Protein AF-A0A7R9CG66-F1 (afdb_monomer_lite)

Structure (mmCIF, N/CA/C/O backbone):
data_AF-A0A7R9CG66-F1
#
_entry.id   AF-A0A7R9CG66-F1
#
loop_
_atom_site.group_PDB
_atom_site.id
_atom_site.type_symbol
_atom_site.label_atom_id
_atom_site.label_alt_id
_atom_site.label_comp_id
_atom_site.label_asym_id
_atom_site.label_entity_id
_atom_site.label_seq_id
_atom_site.pdbx_PDB_ins_code
_atom_site.Cartn_x
_atom_site.Cartn_y
_atom_site.Cartn_z
_atom_site.occupancy
_atom_site.B_iso_or_equiv
_atom_site.auth_seq_id
_atom_site.auth_comp_id
_atom_site.auth_asym_id
_atom_site.auth_atom_id
_atom_site.pdbx_PDB_model_num
ATOM 1 N N . MET A 1 1 ? -2.641 23.518 24.265 1.00 44.03 1 MET A N 1
ATOM 2 C CA . MET A 1 1 ? -3.734 23.707 23.290 1.00 44.03 1 MET A CA 1
ATOM 3 C C . MET A 1 1 ? -4.673 22.524 23.420 1.00 44.03 1 MET A C 1
ATOM 5 O O . MET A 1 1 ? -4.299 21.426 23.039 1.00 44.03 1 MET A O 1
ATOM 9 N N . GLN A 1 2 ? -5.815 22.726 24.075 1.00 44.97 2 GLN A N 1
ATOM 10 C CA . GLN A 1 2 ? -6.882 21.730 24.171 1.00 44.97 2 GLN A CA 1
ATOM 11 C C . GLN A 1 2 ? -7.739 21.854 22.910 1.00 44.97 2 GLN A C 1
ATOM 13 O O . GLN A 1 2 ? -8.280 22.926 22.659 1.00 44.97 2 GLN A O 1
ATOM 18 N N . THR A 1 3 ? -7.835 20.799 22.106 1.00 41.88 3 THR A N 1
ATOM 19 C CA . THR A 1 3 ? -8.835 20.712 21.037 1.00 41.88 3 THR A CA 1
ATOM 20 C C . THR A 1 3 ? -10.127 20.185 21.649 1.00 41.88 3 THR A C 1
ATOM 22 O O . THR A 1 3 ? -10.200 19.023 22.052 1.00 41.88 3 THR A O 1
ATOM 25 N N . SER A 1 4 ? -11.128 21.054 21.770 1.00 51.84 4 SER A N 1
ATOM 26 C CA . SER A 1 4 ? -12.504 20.693 22.106 1.00 51.84 4 SER A CA 1
ATOM 27 C C . SER A 1 4 ? -13.099 19.788 21.025 1.00 51.84 4 SER A C 1
ATOM 29 O O . SER A 1 4 ? -12.893 19.996 19.832 1.00 51.84 4 SER A O 1
ATOM 31 N N . SER A 1 5 ? -13.855 18.776 21.444 1.00 57.69 5 SER A N 1
ATOM 32 C CA . SER A 1 5 ? -14.410 17.684 20.632 1.00 57.69 5 SER A CA 1
ATOM 33 C C . SER A 1 5 ? -15.573 18.089 19.703 1.00 57.69 5 SER A C 1
ATOM 35 O O . SER A 1 5 ? -16.589 17.398 19.656 1.00 57.69 5 SER A O 1
ATOM 37 N N . GLY A 1 6 ? -15.466 19.212 18.989 1.00 62.00 6 GLY A N 1
ATOM 38 C CA . GLY A 1 6 ? -16.542 19.732 18.134 1.00 62.00 6 GLY A CA 1
ATOM 39 C C . GLY A 1 6 ? -16.103 20.597 16.951 1.00 62.00 6 GLY A C 1
ATOM 40 O O . GLY A 1 6 ? -16.955 21.005 16.162 1.00 62.00 6 GLY A O 1
ATOM 41 N N . ASP A 1 7 ? -14.808 20.868 16.791 1.00 74.06 7 ASP A N 1
ATOM 42 C CA . ASP A 1 7 ? -14.334 21.655 15.656 1.00 74.06 7 ASP A CA 1
ATOM 43 C C . ASP A 1 7 ? -14.367 20.813 14.374 1.00 74.06 7 ASP A C 1
ATOM 45 O O . ASP A 1 7 ? -13.873 19.683 14.331 1.00 74.06 7 ASP A O 1
ATOM 49 N N . LYS A 1 8 ? -14.974 21.359 13.310 1.00 78.88 8 LYS A N 1
ATOM 50 C CA . LYS A 1 8 ? -14.993 20.719 11.987 1.00 78.88 8 LYS A CA 1
ATOM 51 C C . LYS A 1 8 ? -13.565 20.411 11.555 1.00 78.88 8 LYS A C 1
ATOM 53 O O . LYS A 1 8 ? -12.729 21.309 11.462 1.00 78.88 8 LYS A O 1
ATOM 58 N N . VAL A 1 9 ? -13.309 19.146 11.236 1.00 82.06 9 VAL A N 1
ATOM 59 C CA . VAL A 1 9 ? -11.988 18.719 10.784 1.00 82.06 9 VAL A CA 1
ATOM 60 C C . VAL A 1 9 ? -11.754 19.258 9.370 1.00 82.06 9 VAL A C 1
ATOM 62 O O . VAL A 1 9 ? -12.383 18.815 8.412 1.00 82.06 9 VAL A O 1
ATOM 65 N N . ASN A 1 10 ? -10.877 20.252 9.242 1.00 86.81 10 ASN A N 1
ATOM 66 C CA . ASN A 1 10 ? -10.510 20.859 7.964 1.00 86.81 10 ASN A CA 1
ATOM 67 C C . ASN A 1 10 ? -9.321 20.106 7.344 1.00 86.81 10 ASN A C 1
ATOM 69 O O . ASN A 1 10 ? -8.179 20.560 7.424 1.00 86.81 10 ASN A O 1
ATOM 73 N N . LEU A 1 11 ? -9.584 18.918 6.789 1.00 90.62 11 LEU A N 1
ATOM 74 C CA . LEU A 1 11 ? -8.571 18.091 6.125 1.00 90.62 11 LEU A CA 1
ATOM 75 C C . LEU A 1 11 ? -8.657 18.262 4.607 1.00 90.62 11 LEU A C 1
ATOM 77 O O . LEU A 1 11 ? -9.666 17.919 3.996 1.00 90.62 11 LEU A O 1
ATOM 81 N N . GLY A 1 12 ? -7.578 18.747 3.995 1.00 92.62 12 GLY A N 1
ATOM 82 C CA . GLY A 1 12 ? -7.406 18.704 2.545 1.00 92.62 12 GLY A CA 1
ATOM 83 C C . GLY A 1 12 ? -6.897 17.334 2.096 1.00 92.62 12 GLY A C 1
ATOM 84 O O . GLY A 1 12 ? -5.990 16.776 2.712 1.00 92.62 12 GLY A O 1
ATOM 85 N N . GLN A 1 13 ? -7.461 16.798 1.015 1.00 94.44 13 GLN A N 1
ATOM 86 C CA . GLN A 1 13 ? -7.021 15.553 0.382 1.00 94.44 13 GLN A CA 1
ATOM 87 C C . GLN A 1 13 ? -6.829 15.790 -1.119 1.00 94.44 13 GLN A C 1
ATOM 89 O O . GLN A 1 13 ? -7.578 16.550 -1.729 1.00 94.44 13 GLN A O 1
ATOM 94 N N . CYS A 1 14 ? -5.823 15.149 -1.712 1.00 96.31 14 CYS A N 1
ATOM 95 C CA . CYS A 1 14 ? -5.541 15.213 -3.143 1.00 96.31 14 CYS A CA 1
ATOM 96 C C . CYS A 1 14 ? -5.464 13.791 -3.700 1.00 96.31 14 CYS A C 1
ATOM 98 O O . CYS A 1 14 ? -4.789 12.939 -3.123 1.00 96.31 14 CYS A O 1
ATOM 100 N N . PHE A 1 15 ? -6.145 13.553 -4.819 1.00 97.25 15 PHE A N 1
ATOM 101 C CA . PHE A 1 15 ? -6.191 12.260 -5.492 1.00 97.25 15 PHE A CA 1
ATOM 102 C C . PHE A 1 15 ? -5.779 12.440 -6.948 1.00 97.25 15 PHE A C 1
ATOM 104 O O . PHE A 1 15 ? -6.281 13.329 -7.634 1.00 97.25 15 PHE A O 1
ATOM 111 N N . ILE A 1 16 ? -4.867 11.589 -7.413 1.00 96.69 16 ILE A N 1
ATOM 112 C CA . ILE A 1 16 ? -4.360 11.605 -8.784 1.00 96.69 16 ILE A CA 1
ATOM 113 C C . ILE A 1 16 ? -4.443 10.181 -9.325 1.00 96.69 16 ILE A C 1
ATOM 115 O O . ILE A 1 16 ? -3.965 9.244 -8.688 1.00 96.69 16 ILE A O 1
ATOM 119 N N . ALA A 1 17 ? -5.029 10.037 -10.510 1.00 96.94 17 ALA A N 1
ATOM 120 C CA . ALA A 1 17 ? -5.016 8.806 -11.283 1.00 96.94 17 ALA A CA 1
ATOM 121 C C . ALA A 1 17 ? -4.242 9.057 -12.577 1.00 96.94 17 ALA A C 1
ATOM 123 O O . ALA A 1 17 ? -4.491 10.041 -13.273 1.00 96.94 17 ALA A O 1
ATOM 124 N N . VAL A 1 18 ? -3.292 8.178 -12.877 1.00 95.25 18 VAL A N 1
ATOM 125 C CA . VAL A 1 18 ? -2.478 8.239 -14.092 1.00 95.25 18 VAL A CA 1
ATOM 126 C C . VAL A 1 18 ? -2.641 6.919 -14.818 1.00 95.25 18 VAL A C 1
ATOM 128 O O . VAL A 1 18 ? -2.431 5.864 -14.223 1.00 95.25 18 VAL A O 1
ATOM 131 N N . ASP A 1 19 ? -3.000 6.989 -16.095 1.00 95.50 19 ASP A N 1
ATOM 132 C CA . ASP A 1 19 ? -3.004 5.829 -16.974 1.00 95.50 19 ASP A CA 1
ATOM 133 C C . ASP A 1 19 ? -1.589 5.609 -17.546 1.00 95.50 19 ASP A C 1
ATOM 135 O O . ASP A 1 19 ? -1.117 6.431 -18.340 1.00 95.50 19 ASP A O 1
ATOM 139 N N . PRO A 1 20 ? -0.875 4.536 -17.153 1.00 94.31 20 PRO A N 1
ATOM 140 C CA . PRO A 1 20 ? 0.474 4.279 -17.644 1.00 94.31 20 PRO A CA 1
ATOM 141 C C . PRO A 1 20 ? 0.515 3.886 -19.129 1.00 94.31 20 PRO A C 1
ATOM 143 O O . PRO A 1 20 ? 1.568 4.030 -19.758 1.00 94.31 20 PRO A O 1
ATOM 146 N N . GLU A 1 21 ? -0.594 3.413 -19.709 1.00 93.31 21 GLU A N 1
ATOM 147 C CA . GLU A 1 21 ? -0.644 2.992 -21.115 1.00 93.31 21 GLU A CA 1
ATOM 148 C C . GLU A 1 21 ? -0.523 4.177 -22.079 1.00 93.31 21 GLU A C 1
ATOM 150 O O . GLU A 1 21 ? 0.001 4.023 -23.181 1.00 93.31 21 GLU A O 1
ATOM 155 N N . CYS A 1 22 ? -0.880 5.384 -21.626 1.00 94.94 22 CYS A N 1
ATOM 156 C CA . CYS A 1 22 ? -0.684 6.630 -22.367 1.00 94.94 22 CYS A CA 1
ATOM 157 C C . CYS A 1 22 ? 0.799 7.008 -22.568 1.00 94.94 22 CYS A C 1
ATOM 159 O O . CYS A 1 22 ? 1.100 7.862 -23.400 1.00 94.94 22 CYS A O 1
ATOM 161 N N . PHE A 1 23 ? 1.726 6.407 -21.809 1.00 93.75 23 PHE A N 1
ATOM 162 C CA . PHE A 1 23 ? 3.156 6.735 -21.857 1.00 93.75 23 PHE A CA 1
ATOM 163 C C . PHE A 1 23 ? 3.978 5.646 -22.542 1.00 93.75 23 PHE A C 1
ATOM 165 O O . PHE A 1 23 ? 4.774 5.938 -23.432 1.00 93.75 23 PHE A O 1
ATOM 172 N N . ALA A 1 24 ? 3.824 4.391 -22.108 1.00 93.62 24 ALA A N 1
ATOM 173 C CA . ALA A 1 24 ? 4.556 3.271 -22.687 1.00 93.62 24 ALA A CA 1
ATOM 174 C C . ALA A 1 24 ? 3.864 1.925 -22.408 1.00 93.62 24 ALA A C 1
ATOM 176 O O . ALA A 1 24 ? 3.550 1.634 -21.247 1.00 93.62 24 ALA A O 1
ATOM 177 N N . PRO A 1 25 ? 3.737 1.039 -23.415 1.00 93.75 25 PRO A N 1
ATOM 178 C CA . PRO A 1 25 ? 3.137 -0.282 -23.234 1.00 93.75 25 PRO A CA 1
ATOM 179 C C . PRO A 1 25 ? 3.973 -1.148 -22.286 1.00 93.75 25 PRO A C 1
ATOM 181 O O . PRO A 1 25 ? 5.180 -0.950 -22.162 1.00 93.75 25 PRO A O 1
ATOM 184 N N . GLY A 1 26 ? 3.361 -2.131 -21.620 1.00 94.12 26 GLY A N 1
ATOM 185 C CA . GLY A 1 26 ? 4.083 -3.111 -20.791 1.00 94.12 26 GLY A CA 1
ATOM 186 C C . GLY A 1 26 ? 4.543 -2.603 -19.418 1.00 94.12 26 GLY A C 1
ATOM 187 O O . GLY A 1 26 ? 5.467 -3.167 -18.831 1.00 94.12 26 GLY A O 1
ATOM 188 N N . PHE A 1 27 ? 3.920 -1.545 -18.887 1.00 95.25 27 PHE A N 1
ATOM 189 C CA . PHE A 1 27 ? 4.258 -0.980 -17.574 1.00 95.25 27 PHE A CA 1
ATOM 190 C C . PHE A 1 27 ? 4.214 -2.014 -16.438 1.00 95.25 27 PHE A C 1
ATOM 192 O O . PHE A 1 27 ? 5.144 -2.085 -15.636 1.00 95.25 27 PHE A O 1
ATOM 199 N N . GLN A 1 28 ? 3.170 -2.849 -16.395 1.00 94.50 28 GLN A N 1
ATOM 200 C CA . GLN A 1 28 ? 2.998 -3.864 -15.349 1.00 94.50 28 GLN A CA 1
ATOM 201 C C . GLN A 1 28 ? 4.145 -4.882 -15.315 1.00 94.50 28 GLN A C 1
ATOM 203 O O . GLN A 1 28 ? 4.627 -5.216 -14.233 1.00 94.50 28 GLN A O 1
ATOM 208 N N . GLY A 1 29 ? 4.606 -5.336 -16.487 1.00 96.38 29 GLY A N 1
ATOM 209 C CA . GLY A 1 29 ? 5.748 -6.245 -16.602 1.00 96.38 29 GLY A CA 1
ATOM 210 C C . GLY A 1 29 ? 7.019 -5.600 -16.059 1.00 96.38 29 GLY A C 1
ATOM 211 O O . GLY A 1 29 ? 7.601 -6.112 -15.111 1.00 96.38 29 GLY A O 1
ATOM 212 N N . ARG A 1 30 ? 7.361 -4.396 -16.546 1.00 96.25 30 ARG A N 1
ATOM 213 C CA . ARG A 1 30 ? 8.544 -3.657 -16.067 1.00 96.25 30 ARG A CA 1
ATOM 214 C C . ARG A 1 30 ? 8.529 -3.416 -14.559 1.00 96.25 30 ARG A C 1
ATOM 216 O O . ARG A 1 30 ? 9.563 -3.539 -13.909 1.00 96.25 30 ARG A O 1
ATOM 223 N N . MET A 1 31 ? 7.371 -3.068 -13.993 1.00 95.44 31 MET A N 1
ATOM 224 C CA . MET A 1 31 ? 7.251 -2.926 -12.542 1.00 95.44 31 MET A CA 1
ATOM 225 C C . MET A 1 31 ? 7.410 -4.262 -11.819 1.00 95.44 31 MET A C 1
ATOM 227 O O . MET A 1 31 ? 8.067 -4.316 -10.785 1.00 95.44 31 MET A O 1
ATOM 231 N N . SER A 1 32 ? 6.830 -5.340 -12.340 1.00 95.94 32 SER A N 1
ATOM 232 C CA . SER A 1 32 ? 6.973 -6.667 -11.735 1.00 95.94 32 SER A CA 1
ATOM 233 C C . SER A 1 32 ? 8.437 -7.104 -11.706 1.00 95.94 32 SER A C 1
ATOM 235 O O . SER A 1 32 ? 8.909 -7.547 -10.659 1.00 95.94 32 SER A O 1
ATOM 237 N N . ASP A 1 33 ? 9.169 -6.873 -12.796 1.00 97.19 33 ASP A N 1
ATOM 238 C CA . ASP A 1 33 ? 10.602 -7.159 -12.897 1.00 97.19 33 ASP A CA 1
ATOM 239 C C . ASP A 1 33 ? 11.410 -6.339 -11.885 1.00 97.19 33 ASP A C 1
ATOM 241 O O . ASP A 1 33 ? 12.223 -6.891 -11.144 1.00 97.19 33 ASP A O 1
ATOM 245 N N . LEU A 1 34 ? 11.141 -5.030 -11.785 1.00 96.69 34 LEU A N 1
ATOM 246 C CA . LEU A 1 34 ? 11.803 -4.151 -10.820 1.00 96.69 34 LEU A CA 1
ATOM 247 C C . LEU A 1 34 ? 11.560 -4.606 -9.375 1.00 96.69 34 LEU A C 1
ATOM 249 O O . LEU A 1 34 ? 12.504 -4.732 -8.597 1.00 96.69 34 LEU A O 1
ATOM 253 N N . LEU A 1 35 ? 10.305 -4.866 -8.998 1.00 96.44 35 LEU A N 1
ATOM 254 C CA . LEU A 1 35 ? 9.988 -5.314 -7.639 1.00 96.44 35 LEU A CA 1
ATOM 255 C C . LEU A 1 35 ? 10.554 -6.711 -7.356 1.00 96.44 35 LEU A C 1
ATOM 257 O O . LEU A 1 35 ? 10.881 -7.011 -6.210 1.00 96.44 35 LEU A O 1
ATOM 261 N N . GLY A 1 36 ? 10.640 -7.578 -8.365 1.00 96.12 36 GLY A N 1
ATOM 262 C CA . GLY A 1 36 ? 11.299 -8.877 -8.259 1.00 96.12 36 GLY A CA 1
ATOM 263 C C . GLY A 1 36 ? 12.792 -8.725 -7.982 1.00 96.12 36 GLY A C 1
ATOM 264 O O . GLY A 1 36 ? 13.300 -9.312 -7.030 1.00 96.12 36 GLY A O 1
ATOM 265 N N . TYR A 1 37 ? 13.465 -7.867 -8.752 1.00 97.06 37 TYR A N 1
ATOM 266 C CA . TYR A 1 37 ? 14.880 -7.557 -8.570 1.00 97.06 37 TYR A CA 1
ATOM 267 C C . TYR A 1 37 ? 15.175 -7.025 -7.163 1.00 97.06 37 TYR A C 1
ATOM 269 O O . TYR A 1 37 ? 16.056 -7.551 -6.489 1.00 97.06 37 TYR A O 1
ATOM 277 N N . LEU A 1 38 ? 14.396 -6.048 -6.683 1.00 95.75 38 LEU A N 1
ATOM 278 C CA . LEU A 1 38 ? 14.576 -5.469 -5.347 1.00 95.75 38 LEU A CA 1
ATOM 279 C C . LEU A 1 38 ? 14.458 -6.520 -4.237 1.00 95.75 38 LEU A C 1
ATOM 281 O O . LEU A 1 38 ? 15.290 -6.554 -3.337 1.00 95.75 38 LEU A O 1
ATOM 285 N N . ARG A 1 39 ? 13.464 -7.414 -4.314 1.00 94.88 39 ARG A N 1
ATOM 286 C CA . ARG A 1 39 ? 13.303 -8.505 -3.335 1.00 94.88 39 ARG A CA 1
ATOM 287 C C . ARG A 1 39 ? 14.459 -9.506 -3.347 1.00 94.88 39 ARG A C 1
ATOM 289 O O . ARG A 1 39 ? 14.685 -10.164 -2.339 1.00 94.88 39 ARG A O 1
ATOM 296 N N . GLY A 1 40 ? 15.149 -9.643 -4.479 1.00 94.31 40 GLY A N 1
ATOM 297 C CA . GLY A 1 40 ? 16.295 -10.536 -4.645 1.00 94.31 40 GLY A CA 1
ATOM 298 C C . GLY A 1 40 ? 17.641 -9.938 -4.226 1.00 94.31 40 GLY A C 1
ATOM 299 O O . GLY A 1 40 ? 18.645 -10.644 -4.292 1.00 94.31 40 GLY A O 1
ATOM 300 N N . MET A 1 41 ? 17.691 -8.663 -3.828 1.00 95.50 41 MET A N 1
ATOM 301 C CA . MET A 1 41 ? 18.925 -8.031 -3.356 1.00 95.50 41 MET A CA 1
ATOM 302 C C . MET A 1 41 ? 19.373 -8.599 -2.005 1.00 95.50 41 MET A C 1
ATOM 304 O O . MET A 1 41 ? 18.559 -9.087 -1.220 1.00 95.50 41 MET A O 1
ATOM 308 N N . GLU A 1 42 ? 20.674 -8.497 -1.722 1.00 95.69 42 GLU A N 1
ATOM 309 C CA . GLU A 1 42 ? 21.234 -8.877 -0.426 1.00 95.69 42 GLU A CA 1
ATOM 310 C C . GLU A 1 42 ? 20.582 -8.047 0.697 1.00 95.69 42 GLU A C 1
ATOM 312 O O . GLU A 1 42 ? 20.635 -6.811 0.659 1.00 95.69 42 GLU A O 1
ATOM 317 N N . PRO A 1 43 ? 19.938 -8.691 1.686 1.00 95.44 43 PRO A N 1
ATOM 318 C CA . PRO A 1 43 ? 19.359 -7.974 2.808 1.00 95.44 43 PRO A CA 1
ATOM 319 C C . PRO A 1 43 ? 20.437 -7.341 3.689 1.00 95.44 43 PRO A C 1
ATOM 321 O O . PRO A 1 43 ? 21.465 -7.952 3.965 1.00 95.44 43 PRO A O 1
ATOM 324 N N . SER A 1 44 ? 20.170 -6.144 4.215 1.00 93.56 44 SER A N 1
ATOM 325 C CA . SER A 1 44 ? 21.067 -5.498 5.186 1.00 93.56 44 SER A CA 1
ATOM 326 C C . SER A 1 44 ? 21.127 -6.231 6.531 1.00 93.56 44 SER A C 1
ATOM 328 O O . SER A 1 44 ? 22.095 -6.094 7.270 1.00 93.56 44 SER A O 1
ATOM 330 N N . ASP A 1 45 ? 20.062 -6.959 6.867 1.00 94.44 45 ASP A N 1
ATOM 331 C CA . ASP A 1 45 ? 19.950 -7.812 8.046 1.00 94.44 45 ASP A CA 1
ATOM 332 C C . ASP A 1 45 ? 19.608 -9.231 7.559 1.00 94.44 45 ASP A C 1
ATOM 334 O O . ASP A 1 45 ? 18.534 -9.412 6.978 1.00 94.44 45 ASP A O 1
ATOM 338 N N . PRO A 1 46 ? 20.480 -10.235 7.771 1.00 91.75 46 PRO A N 1
ATOM 339 C CA . PRO A 1 46 ? 20.246 -11.603 7.310 1.00 91.75 46 PRO A CA 1
ATOM 340 C C . PRO A 1 46 ? 18.945 -12.233 7.826 1.00 91.75 46 PRO A C 1
ATOM 342 O O . PRO A 1 46 ? 18.410 -13.134 7.182 1.00 91.75 46 PRO A O 1
ATOM 345 N N . GLU A 1 47 ? 18.414 -11.770 8.963 1.00 93.56 47 GLU A N 1
ATOM 346 C CA . GLU A 1 47 ? 17.159 -12.283 9.525 1.00 93.56 47 GLU A CA 1
ATOM 347 C C . GLU A 1 47 ? 15.911 -11.647 8.892 1.00 93.56 47 GLU A C 1
ATOM 349 O O . GLU A 1 47 ? 14.793 -12.138 9.081 1.00 93.56 47 GLU A O 1
ATOM 354 N N . LYS A 1 48 ? 16.068 -10.556 8.130 1.00 91.56 48 LYS A N 1
ATOM 355 C CA . LYS A 1 48 ? 14.953 -9.802 7.548 1.00 91.56 48 LYS A CA 1
ATOM 356 C C . LYS A 1 48 ? 15.098 -9.700 6.029 1.00 91.56 48 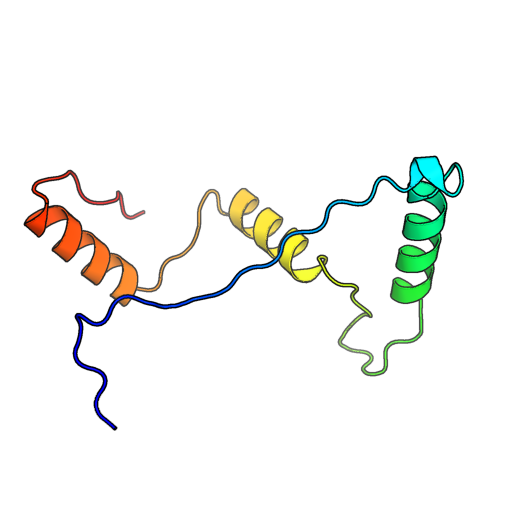LYS A C 1
ATOM 358 O O . LYS A 1 48 ? 15.892 -8.895 5.555 1.00 91.56 48 LYS A O 1
ATOM 363 N N . PRO A 1 49 ? 14.300 -10.441 5.236 1.00 92.69 49 PRO A N 1
ATOM 364 C CA . PRO A 1 49 ? 14.374 -10.352 3.780 1.00 92.69 49 PRO A CA 1
ATOM 365 C C . PRO A 1 49 ? 13.957 -8.964 3.284 1.00 92.69 49 PRO A C 1
ATOM 367 O O . PRO A 1 49 ? 13.134 -8.296 3.918 1.00 92.69 49 PRO A O 1
ATOM 370 N N . VAL A 1 50 ? 14.464 -8.561 2.116 1.00 95.12 50 VAL A N 1
ATOM 371 C CA . VAL A 1 50 ? 14.051 -7.310 1.469 1.00 95.12 50 VAL A CA 1
ATOM 372 C C . VAL A 1 50 ? 12.560 -7.373 1.132 1.00 95.12 50 VAL A C 1
ATOM 374 O O . VAL A 1 50 ? 12.067 -8.345 0.557 1.00 95.12 50 VAL A O 1
ATOM 377 N N . GLN A 1 51 ? 11.831 -6.324 1.504 1.00 94.75 51 GLN A N 1
ATOM 378 C CA . GLN A 1 51 ? 10.400 -6.184 1.253 1.00 94.75 51 GLN A CA 1
ATOM 379 C C . GLN A 1 51 ? 10.142 -4.908 0.467 1.00 94.75 51 GLN A C 1
ATOM 381 O O . GLN A 1 51 ? 10.797 -3.890 0.691 1.00 94.75 51 GLN A O 1
ATOM 386 N N . VAL A 1 52 ? 9.162 -4.957 -0.432 1.00 95.25 52 VAL A N 1
ATOM 387 C CA . VAL A 1 52 ? 8.677 -3.765 -1.136 1.00 95.25 52 VAL A CA 1
ATOM 388 C C . VAL A 1 52 ? 7.318 -3.338 -0.571 1.00 95.25 52 VAL A C 1
ATOM 390 O O . VAL A 1 52 ? 6.617 -4.161 0.033 1.00 95.25 52 VAL A O 1
ATOM 393 N N . PRO A 1 53 ? 6.910 -2.070 -0.764 1.00 94.69 53 PRO A N 1
ATOM 394 C CA . PRO A 1 53 ? 5.606 -1.597 -0.313 1.00 94.69 53 PRO A CA 1
ATOM 395 C C . PRO A 1 53 ? 4.456 -2.502 -0.782 1.00 94.69 53 PRO A C 1
ATOM 397 O O . PRO A 1 53 ? 4.379 -2.881 -1.954 1.00 94.69 53 PRO A O 1
ATOM 400 N N . GLY A 1 54 ? 3.561 -2.859 0.142 1.00 93.50 54 GLY A N 1
ATOM 401 C CA . GLY A 1 54 ? 2.442 -3.769 -0.096 1.00 93.50 54 GLY A CA 1
ATOM 402 C C . GLY A 1 54 ? 2.706 -5.234 0.272 1.00 93.50 54 GLY A C 1
ATOM 403 O O . GLY A 1 54 ? 1.749 -6.002 0.368 1.00 93.50 54 GLY A O 1
ATOM 404 N N . ASP A 1 55 ? 3.960 -5.663 0.465 1.00 94.88 55 ASP A N 1
ATOM 405 C CA . ASP A 1 55 ? 4.257 -7.036 0.905 1.00 94.88 55 ASP A CA 1
ATOM 406 C C . ASP A 1 55 ? 3.765 -7.327 2.337 1.00 94.88 55 ASP A C 1
ATOM 408 O O . ASP A 1 55 ? 3.130 -8.372 2.531 1.00 94.88 55 ASP A O 1
ATOM 412 N N . PRO A 1 56 ? 4.009 -6.455 3.340 1.00 94.31 56 PRO A N 1
ATOM 413 C CA . PRO A 1 56 ? 3.496 -6.662 4.694 1.00 94.31 56 PRO A CA 1
ATOM 414 C C . PRO A 1 56 ? 1.969 -6.744 4.726 1.00 94.31 56 PRO A C 1
ATOM 416 O O . PRO A 1 56 ? 1.411 -7.642 5.355 1.00 94.31 56 PRO A O 1
ATOM 419 N N . GLU A 1 57 ? 1.290 -5.864 3.990 1.00 95.62 57 GLU A N 1
ATOM 420 C CA . GLU A 1 57 ? -0.169 -5.795 3.942 1.00 95.62 57 GLU A CA 1
ATOM 421 C C . GLU A 1 57 ? -0.760 -7.045 3.285 1.00 95.62 57 GLU A C 1
ATOM 423 O O . GLU A 1 57 ? -1.715 -7.617 3.807 1.00 95.62 57 GLU A O 1
ATOM 428 N N . ARG A 1 58 ? -0.166 -7.538 2.187 1.00 94.81 58 ARG A N 1
ATOM 429 C CA . ARG A 1 58 ? -0.583 -8.806 1.560 1.00 94.81 58 ARG A CA 1
ATOM 430 C C . ARG A 1 58 ? -0.434 -9.992 2.503 1.00 94.81 58 ARG A C 1
ATOM 432 O O . ARG A 1 58 ? -1.335 -10.825 2.575 1.00 94.81 58 ARG A O 1
ATOM 439 N N . LYS A 1 59 ? 0.685 -10.073 3.231 1.00 94.00 59 LYS A N 1
ATOM 440 C CA . LYS A 1 59 ? 0.902 -11.125 4.236 1.00 94.00 59 LYS A CA 1
ATOM 441 C C . LYS A 1 59 ? -0.123 -11.031 5.362 1.00 94.00 59 LYS A C 1
ATOM 443 O O . LYS A 1 59 ? -0.659 -12.054 5.777 1.00 94.00 59 LYS A O 1
ATOM 448 N N . HIS A 1 60 ? -0.411 -9.818 5.826 1.00 93.06 60 HIS A N 1
ATOM 449 C CA . HIS A 1 60 ? -1.394 -9.592 6.875 1.00 93.06 60 HIS A CA 1
ATOM 450 C C . HIS A 1 60 ? -2.807 -9.987 6.431 1.00 93.06 60 HIS A C 1
ATOM 452 O O . HIS A 1 60 ? -3.451 -10.759 7.132 1.00 93.06 60 HIS A O 1
ATOM 458 N N . MET A 1 61 ? -3.253 -9.550 5.245 1.00 93.62 61 MET A N 1
ATOM 459 C CA . MET A 1 61 ? -4.555 -9.940 4.682 1.00 93.62 61 MET A CA 1
ATOM 460 C C . MET A 1 61 ? -4.677 -11.458 4.556 1.00 93.62 61 MET A C 1
ATOM 462 O O . MET A 1 61 ? -5.643 -12.030 5.044 1.00 93.62 61 MET A O 1
ATOM 466 N N . LYS A 1 62 ? -3.647 -12.123 4.016 1.00 93.88 62 LYS A N 1
ATOM 467 C CA . LYS A 1 62 ? -3.632 -13.586 3.917 1.00 93.88 62 LYS A CA 1
ATOM 468 C C . LYS A 1 62 ? -3.756 -14.256 5.289 1.00 93.88 62 LYS A C 1
ATOM 470 O O . LYS A 1 62 ? -4.502 -15.214 5.43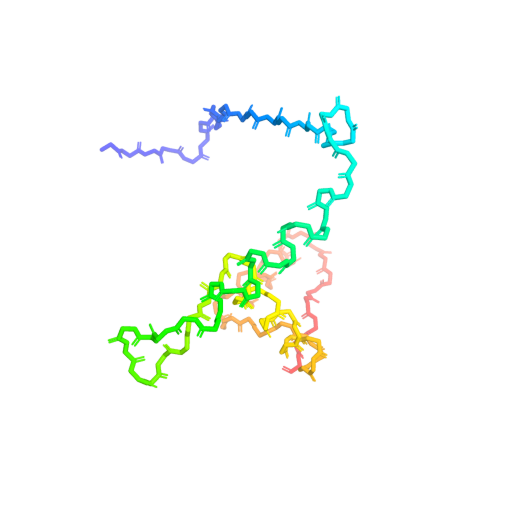9 1.00 93.88 62 LYS A O 1
ATOM 475 N N . SER A 1 63 ? -3.046 -13.745 6.295 1.00 92.38 63 SER A N 1
ATOM 476 C CA . SER A 1 63 ? -3.118 -14.287 7.653 1.00 92.38 63 SER A CA 1
ATOM 477 C C . SER A 1 63 ? -4.503 -14.102 8.281 1.00 92.38 63 SER A C 1
ATOM 479 O O . SER A 1 63 ? -4.982 -14.995 8.973 1.00 92.38 63 SER A O 1
ATOM 481 N N . VAL A 1 64 ? -5.163 -12.972 8.024 1.00 91.06 64 VAL A N 1
ATOM 482 C CA . VAL A 1 64 ? -6.542 -12.712 8.465 1.00 91.06 64 VAL A CA 1
ATOM 483 C C . VAL A 1 64 ? -7.531 -13.655 7.774 1.00 91.06 64 VAL A C 1
ATOM 485 O O . VAL A 1 64 ? -8.404 -14.213 8.440 1.00 91.06 64 VAL A O 1
ATOM 488 N N . ASP A 1 65 ? -7.370 -13.876 6.467 1.00 92.12 65 ASP A N 1
ATOM 489 C CA . ASP A 1 65 ? -8.195 -14.813 5.698 1.00 92.12 65 ASP A CA 1
ATOM 490 C C . ASP A 1 65 ? -8.044 -16.247 6.231 1.00 92.12 65 ASP A C 1
ATOM 492 O O . ASP A 1 65 ? -9.036 -16.945 6.439 1.00 92.12 65 ASP A O 1
ATOM 496 N N . GLU A 1 66 ? -6.811 -16.667 6.532 1.00 92.12 66 GLU A N 1
ATOM 497 C CA . GLU A 1 66 ? -6.499 -17.971 7.134 1.00 92.12 66 GLU A CA 1
ATOM 498 C C . GLU A 1 66 ? -7.084 -18.121 8.550 1.00 92.12 66 GLU A C 1
ATOM 500 O O . GLU A 1 66 ? -7.563 -19.194 8.915 1.00 92.12 66 GLU A O 1
ATOM 505 N N . GLN A 1 67 ? -7.089 -17.048 9.346 1.00 88.38 67 GLN A N 1
ATOM 506 C CA . GLN A 1 67 ? -7.703 -17.017 10.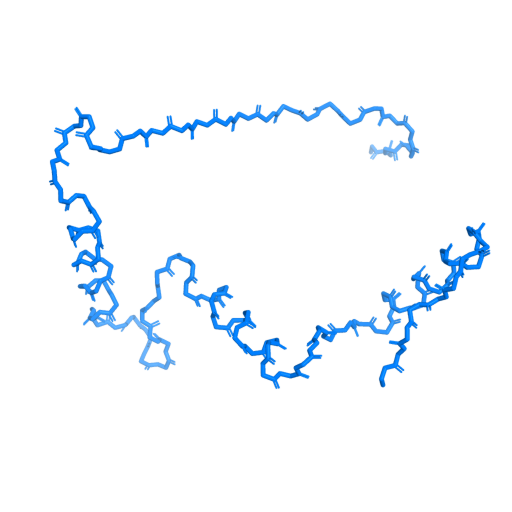680 1.00 88.38 67 GLN A CA 1
ATOM 507 C C . GLN A 1 67 ? -9.242 -16.960 10.626 1.00 88.38 67 GLN A C 1
ATOM 509 O O . GLN A 1 67 ? -9.911 -17.172 11.642 1.00 88.38 67 GLN A O 1
ATOM 514 N N . GLY A 1 68 ? -9.825 -16.686 9.453 1.00 88.44 68 GLY A N 1
ATOM 515 C CA . GLY A 1 68 ? -11.268 -16.547 9.265 1.00 88.44 68 GLY A CA 1
ATOM 516 C C . GLY A 1 68 ? -11.857 -15.336 9.994 1.00 88.44 68 GLY A C 1
ATOM 517 O O . GLY A 1 68 ? -13.018 -15.383 10.419 1.00 88.44 68 GLY A O 1
ATOM 518 N N . GLY A 1 69 ? -11.053 -14.287 10.197 1.00 86.62 69 GLY A N 1
ATOM 519 C CA . GLY A 1 69 ? -11.457 -13.059 10.876 1.00 86.62 69 GLY A CA 1
ATOM 520 C C . GLY A 1 69 ? -10.289 -12.224 11.407 1.00 86.62 69 GLY A C 1
ATOM 521 O O . GLY A 1 69 ? -9.149 -12.675 11.475 1.00 86.62 69 GLY A O 1
ATOM 522 N N . ILE A 1 70 ? -10.596 -10.986 11.800 1.00 86.75 70 ILE A N 1
ATOM 523 C CA . ILE A 1 70 ? -9.634 -10.050 12.397 1.00 86.75 70 ILE A CA 1
ATOM 524 C C . ILE A 1 70 ? -9.685 -10.184 13.920 1.00 86.75 70 ILE A C 1
ATOM 526 O O . ILE A 1 70 ? -10.764 -10.197 14.518 1.00 86.75 70 ILE A O 1
ATOM 530 N N . SER A 1 71 ? -8.516 -10.245 14.555 1.00 86.75 71 SER A N 1
ATOM 531 C CA . SER A 1 71 ? -8.406 -10.183 16.009 1.00 86.75 71 SER A CA 1
ATOM 532 C C . SER A 1 71 ? -8.486 -8.734 16.492 1.00 86.75 71 SER A C 1
ATOM 534 O O . SER A 1 71 ? -7.721 -7.865 16.076 1.00 86.75 71 SER A O 1
ATOM 536 N N . TYR A 1 72 ? -9.427 -8.474 17.396 1.00 87.25 72 TYR A N 1
ATOM 537 C CA . TYR A 1 72 ? -9.589 -7.174 18.039 1.00 87.25 72 TYR A CA 1
ATOM 538 C C . TYR A 1 72 ? -8.964 -7.191 19.430 1.00 87.25 72 TYR A C 1
ATOM 540 O O . TYR A 1 72 ? -9.055 -8.172 20.170 1.00 87.25 72 TYR A O 1
ATOM 548 N N . HIS A 1 73 ? -8.376 -6.067 19.830 1.00 89.19 73 HIS A N 1
ATOM 549 C CA . HIS A 1 73 ? -7.965 -5.879 21.216 1.00 89.19 73 HIS A CA 1
ATOM 550 C C . HIS A 1 73 ? -9.202 -5.797 22.133 1.00 89.19 73 HIS A C 1
ATOM 552 O O . HIS A 1 73 ? -10.215 -5.210 21.749 1.00 89.19 73 HIS A O 1
ATOM 558 N N . GLN A 1 74 ? -9.121 -6.301 23.374 1.00 88.81 74 GLN A N 1
ATOM 559 C CA . GLN A 1 74 ? -10.263 -6.336 24.311 1.00 88.81 74 GLN A CA 1
ATOM 560 C C . GLN A 1 74 ? -10.939 -4.968 24.498 1.00 88.81 74 GLN A C 1
ATOM 562 O O . GLN A 1 74 ? -12.160 -4.877 24.586 1.00 88.81 74 GLN A O 1
ATOM 567 N N . ASN A 1 75 ? -10.155 -3.888 24.510 1.00 90.94 75 ASN A N 1
ATOM 568 C CA . ASN A 1 75 ? -10.695 -2.529 24.631 1.00 90.94 75 ASN A CA 1
ATOM 569 C C . ASN A 1 75 ? -11.544 -2.113 23.419 1.00 90.94 75 ASN A C 1
ATOM 571 O O . ASN A 1 75 ? -12.509 -1.377 23.587 1.00 90.94 75 ASN A O 1
ATOM 575 N N . GLN A 1 76 ? -11.220 -2.592 22.215 1.00 88.44 76 GLN A N 1
ATOM 576 C CA . GLN A 1 76 ? -12.002 -2.303 21.010 1.00 88.44 76 GLN A CA 1
ATOM 577 C C . GLN A 1 76 ? -13.337 -3.055 21.032 1.00 88.44 76 GLN A C 1
ATOM 579 O O . GLN A 1 76 ? -14.357 -2.494 20.638 1.00 88.44 76 GLN A O 1
ATOM 584 N N . LEU A 1 77 ? -13.355 -4.283 21.565 1.00 89.25 77 LEU A N 1
ATOM 585 C CA . LEU A 1 77 ? -14.592 -5.041 21.777 1.00 89.25 77 LEU A CA 1
ATOM 586 C C . LEU A 1 77 ? -15.509 -4.348 22.791 1.00 89.25 77 LEU A C 1
ATOM 588 O O . LEU A 1 77 ? -16.694 -4.184 22.517 1.00 89.25 77 LEU A O 1
ATOM 592 N N . LYS A 1 78 ? -14.956 -3.879 23.919 1.00 90.25 78 LYS A N 1
ATOM 593 C CA . LYS A 1 78 ? -15.708 -3.123 24.936 1.00 90.25 78 LYS A CA 1
ATOM 594 C C . LYS A 1 78 ? -16.307 -1.841 24.363 1.00 90.25 78 LYS A C 1
ATOM 596 O O . LYS A 1 78 ? -17.515 -1.657 24.435 1.00 90.25 78 LYS A O 1
ATOM 601 N N . ALA A 1 79 ? -15.486 -1.020 23.709 1.00 90.94 79 ALA A N 1
ATOM 602 C CA . ALA A 1 79 ? -15.948 0.222 23.093 1.00 90.94 79 ALA A CA 1
ATOM 603 C C . ALA A 1 79 ? -17.033 -0.023 22.030 1.00 90.94 79 ALA A C 1
ATOM 605 O O . ALA A 1 79 ? -17.994 0.735 21.927 1.00 90.94 79 ALA A O 1
ATOM 606 N N . SER A 1 80 ? -16.909 -1.102 21.253 1.00 89.75 80 SER A N 1
ATOM 607 C CA . SER A 1 80 ? -17.918 -1.462 20.252 1.00 89.75 80 SER A CA 1
ATOM 608 C C . SER A 1 80 ? -19.220 -1.961 20.883 1.00 89.75 80 SER A C 1
ATOM 610 O O . SER A 1 80 ? -20.291 -1.685 20.350 1.00 89.75 80 SER A O 1
ATOM 612 N N . ALA A 1 81 ? -19.149 -2.677 22.010 1.00 90.44 81 ALA A N 1
ATOM 613 C CA . ALA A 1 81 ? -20.326 -3.120 22.755 1.00 90.44 81 ALA A CA 1
ATOM 614 C C . ALA A 1 81 ? -21.075 -1.934 23.384 1.00 90.44 81 ALA A C 1
ATOM 616 O O . ALA A 1 81 ? -22.288 -1.833 23.227 1.00 90.44 81 ALA A O 1
ATOM 617 N N . GLU A 1 82 ? -20.348 -1.001 24.005 1.00 93.25 82 GLU A N 1
ATOM 618 C CA . GLU A 1 82 ? -20.907 0.246 24.549 1.00 93.25 82 GLU A CA 1
ATOM 619 C C . GLU A 1 82 ? -21.569 1.093 23.450 1.00 93.25 82 GLU A C 1
ATOM 621 O O . GLU A 1 82 ? -22.651 1.653 23.638 1.00 9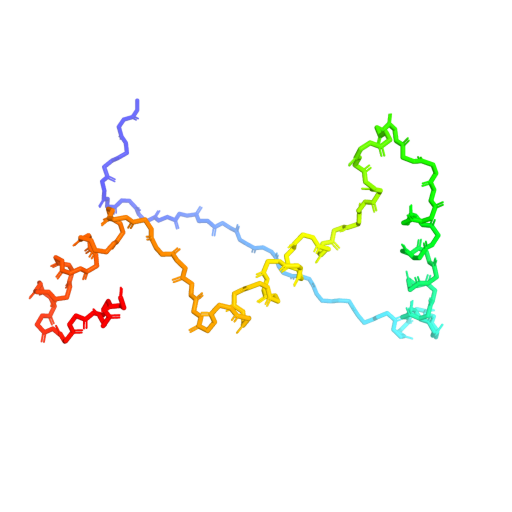3.25 82 GLU A O 1
ATOM 626 N N . LEU A 1 83 ? -20.947 1.161 22.268 1.00 93.06 83 LEU A N 1
ATOM 627 C CA . LEU A 1 83 ? -21.527 1.848 21.116 1.00 93.06 83 LEU A CA 1
ATOM 628 C C . LEU A 1 83 ? -22.804 1.154 20.622 1.00 93.06 83 LEU A C 1
ATOM 630 O O . LEU A 1 83 ? -23.777 1.835 20.305 1.00 93.06 83 LEU A O 1
ATOM 634 N N . ALA A 1 84 ? -22.812 -0.180 20.570 1.00 93.50 84 ALA A N 1
ATOM 635 C CA . ALA A 1 84 ? -23.974 -0.952 20.143 1.00 93.50 84 ALA A CA 1
ATOM 636 C C . ALA A 1 84 ? -25.169 -0.767 21.090 1.00 93.50 84 ALA A C 1
ATOM 638 O O . ALA A 1 84 ? -26.287 -0.577 20.617 1.00 93.50 84 ALA A O 1
ATOM 639 N N . GLU A 1 85 ? -24.924 -0.742 22.402 1.00 93.94 85 GLU A N 1
ATOM 640 C CA . GLU A 1 85 ? -25.941 -0.452 23.417 1.00 93.94 85 GLU A CA 1
ATOM 641 C C . GLU A 1 85 ? -26.515 0.957 23.240 1.00 93.94 85 GLU A C 1
ATOM 643 O O . GLU A 1 85 ? -27.729 1.129 23.153 1.00 93.94 85 GLU A O 1
ATOM 648 N N . LYS A 1 86 ? -25.648 1.964 23.086 1.00 95.06 86 LYS A N 1
ATOM 649 C CA . LYS A 1 86 ? -26.072 3.357 22.893 1.00 95.06 86 LYS A CA 1
ATOM 650 C C . LYS A 1 86 ? -26.895 3.567 21.620 1.00 95.06 86 LYS A C 1
ATOM 652 O O . LYS A 1 86 ? -27.739 4.458 21.578 1.00 95.06 86 LYS A O 1
ATOM 657 N N . MET A 1 87 ? -26.603 2.804 20.571 1.00 94.12 87 M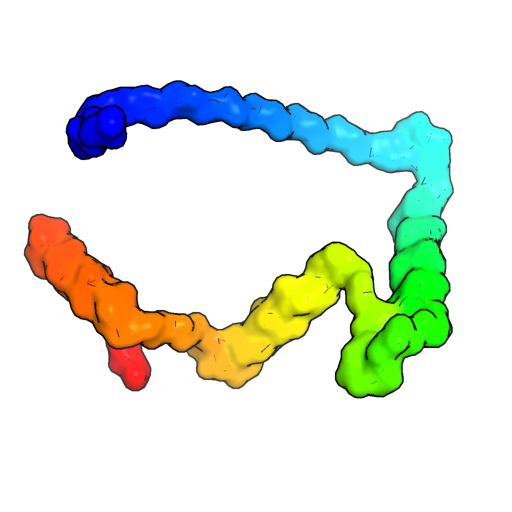ET A N 1
ATOM 658 C CA . MET A 1 87 ? -27.299 2.888 19.286 1.00 94.12 87 MET A CA 1
ATOM 659 C C . MET A 1 87 ? -28.466 1.898 19.167 1.00 94.12 87 MET A C 1
ATOM 661 O O . MET A 1 87 ? -29.087 1.849 18.109 1.00 94.12 87 MET A O 1
ATOM 665 N N . GLU A 1 88 ? -28.758 1.123 20.218 1.00 93.12 88 GLU A N 1
ATOM 666 C CA . GLU A 1 88 ? -29.809 0.095 20.250 1.00 93.12 88 GLU A CA 1
ATOM 667 C C . GLU A 1 88 ? -29.692 -0.941 19.111 1.00 93.12 88 GLU A C 1
ATOM 669 O O . GLU A 1 88 ? -30.684 -1.443 18.579 1.00 93.12 88 GLU A O 1
ATOM 674 N N . ILE A 1 89 ? -28.458 -1.286 18.728 1.00 95.44 89 ILE A N 1
ATOM 675 C CA . ILE A 1 89 ? -28.168 -2.286 17.692 1.00 95.44 89 ILE A CA 1
ATOM 676 C C . ILE A 1 89 ? -27.587 -3.567 18.289 1.00 95.44 89 ILE A C 1
ATOM 678 O O . ILE A 1 89 ? -27.055 -3.601 19.397 1.00 95.44 89 ILE A O 1
ATOM 682 N N . ARG A 1 90 ? -27.650 -4.655 17.516 1.00 91.75 90 ARG A N 1
ATOM 683 C CA . ARG A 1 90 ? -27.046 -5.930 17.909 1.00 91.75 90 ARG A CA 1
ATOM 684 C C . ARG A 1 90 ? -25.514 -5.784 18.003 1.00 91.75 90 ARG A C 1
ATOM 686 O O . ARG A 1 90 ? -24.906 -5.391 17.006 1.00 91.75 90 ARG A O 1
ATOM 693 N N . PRO A 1 91 ? -24.885 -6.142 19.137 1.00 88.00 91 PRO A N 1
ATOM 694 C CA . PRO A 1 91 ? -23.433 -6.088 19.284 1.00 88.00 91 PRO A CA 1
ATOM 695 C C . PRO A 1 91 ? -22.733 -7.117 18.386 1.00 88.00 91 PRO A C 1
ATOM 697 O O . PRO A 1 91 ? -23.333 -8.103 17.947 1.00 88.00 91 PRO A O 1
ATOM 700 N N . MET A 1 92 ? -21.445 -6.889 18.117 1.00 85.06 92 MET A N 1
ATOM 701 C CA . MET A 1 92 ? -20.631 -7.811 17.321 1.00 85.06 92 MET A CA 1
ATOM 702 C C . MET A 1 92 ? -20.534 -9.181 18.001 1.00 85.06 92 MET A C 1
ATOM 704 O O . MET A 1 92 ? -20.327 -9.269 19.210 1.00 85.06 92 MET A O 1
ATOM 708 N N . ALA A 1 93 ? -20.649 -10.251 17.213 1.00 77.31 93 ALA A N 1
ATOM 709 C CA . ALA A 1 93 ? -20.437 -11.604 17.708 1.00 77.31 93 ALA A CA 1
ATOM 710 C C . ALA A 1 93 ? -18.944 -11.812 18.000 1.00 77.31 93 ALA A C 1
ATOM 712 O O . ALA A 1 93 ? -18.119 -11.813 17.087 1.00 77.31 93 ALA A O 1
ATOM 713 N N . THR A 1 94 ? -18.595 -11.974 19.272 1.00 70.81 94 THR A N 1
ATOM 714 C CA . THR A 1 94 ? -17.250 -12.372 19.695 1.00 70.81 94 THR A CA 1
ATOM 715 C C . THR A 1 94 ? -17.107 -13.886 19.557 1.00 70.81 94 THR A C 1
ATOM 717 O O . THR A 1 94 ? -17.950 -14.619 20.077 1.00 70.81 94 THR A O 1
ATOM 720 N N . LYS A 1 95 ? -16.070 -14.342 18.848 1.00 59.81 95 LYS A N 1
ATOM 721 C CA . LYS A 1 95 ? -15.618 -15.740 18.900 1.00 59.81 95 LYS A CA 1
ATOM 722 C C . LYS A 1 95 ? -14.786 -15.982 20.153 1.00 59.81 95 LYS A C 1
ATOM 724 O O . LYS A 1 95 ? -14.086 -15.031 20.571 1.00 59.81 95 LYS A O 1
#

Organism: Timema cristinae (NCBI:txid61476)

pLDDT: mean 89.22, std 11.74, range [41.88, 97.25]

Sequence (95 aa):
MQTSSGDKVNLGQCFIAVDPECFAPGFQGRMSDLLGYLRGMEPSDPEKPVQVPGDPERKHMKSVDEQGGISYHQNQLKASAELAEKMEIRPMATK

InterPro domains:
  IPR003767 Malate/L-lactate dehydrogenase-like [PF02615] (5-78)
  IPR003767 Malate/L-lactate dehydrogenase-like [PTHR11091] (5-93)
  IPR036111 Malate/L-sulfolactate/L-lactate dehydrogenase-like superfamily [SSF89733] (4-92)
  IPR043143 Malate/L-sulfolactate/L-lactate dehydrogenase-like, NADPH binding domain [G3DSA:3.30.1370.60] (1-64)

Radius of gyration: 22.0 Å; chains: 1; bounding box: 51×42×48 Å

Secondary structure (DSSP, 8-state):
----TTS------------GGGT-TTHHHHHHHHHHHHHTSPPSBTTB----TTHHHHHHHHHHHHHTSPPPPHHHHHHHHHH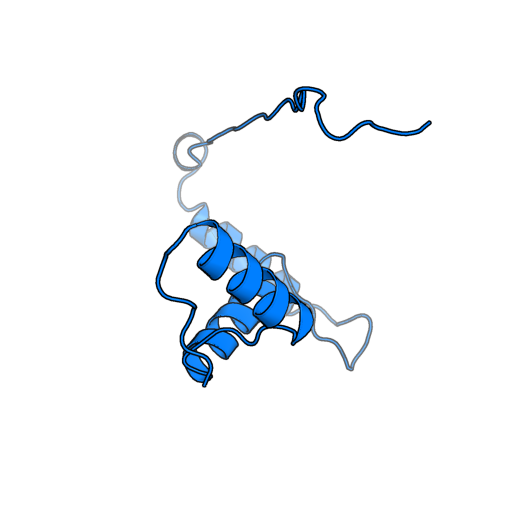HHHTT-PPP---

Foldseek 3Di:
DDDDPDDDDPDDDDDDDDDCVVPPPPPVVVVVVVQVVQQPDDDPDPVDGGDDPPPVVVVVVVVQVVVVHDDDDPVVLVVQVVVCVVVVHDGDDDD